Protein AF-A0A971B2Y2-F1 (afdb_monomer_lite)

pLDDT: mean 92.98, std 5.62, range [54.44, 97.31]

Sequence (152 aa):
MFIVAMRYSPFEALEIDNTQLARVFQEEASFRRLALTLAKPTMPVSGGLDFADKNPDHLRIEIGRLTENGLEQSWLTARTEDLQALSLWKRIANRLRKRTRSGVMAVNRETGVSVPMRSFRYSPGAKALEVDGVAMLPPQGANGPRLTLGDA

Radius of gyration: 16.88 Å; chains: 1; bounding box: 38×32×45 Å

Foldseek 3Di:
DWKWWFAVVVTDIDTDDPVCVCVCVPVVVRTFKIKDAPDDQDDDARDPVSSCVRGALIWMKGAWDQDPQFTEDIDIDTGHPDPVSVVVSVVVVVVVPVQWAFWKWFADPPPRDIDIPRVDIDGPVNLVCVVVVGWYAYPVGNNGTTMDPPPD

Structure (mmCIF, N/CA/C/O backbone):
data_AF-A0A971B2Y2-F1
#
_entry.id   AF-A0A971B2Y2-F1
#
loop_
_atom_site.group_PDB
_atom_site.id
_atom_site.type_symbol
_atom_site.label_atom_id
_atom_site.label_alt_id
_atom_site.label_comp_id
_atom_site.label_asym_id
_atom_site.label_entity_id
_atom_site.label_seq_id
_atom_site.pdbx_PDB_ins_code
_atom_site.Cartn_x
_atom_site.Cartn_y
_atom_site.Cartn_z
_atom_site.occupancy
_atom_site.B_iso_or_equiv
_atom_site.auth_seq_id
_atom_site.auth_comp_id
_atom_site.auth_asym_id
_atom_site.auth_atom_id
_atom_site.pdbx_PDB_model_num
ATOM 1 N N . MET A 1 1 ? 4.686 -3.811 -18.639 1.00 90.62 1 MET A N 1
ATOM 2 C CA . MET A 1 1 ? 4.761 -3.634 -17.175 1.00 90.62 1 MET A CA 1
ATOM 3 C C . MET A 1 1 ? 4.978 -5.002 -16.581 1.00 90.62 1 MET A C 1
ATOM 5 O O . MET A 1 1 ? 4.250 -5.915 -16.952 1.00 90.62 1 MET A O 1
ATOM 9 N N . PHE A 1 2 ? 5.976 -5.127 -15.722 1.00 96.56 2 PHE A N 1
ATOM 10 C CA . PHE A 1 2 ? 6.332 -6.366 -15.044 1.00 96.56 2 PHE A CA 1
ATOM 11 C C . PHE A 1 2 ? 5.945 -6.255 -13.574 1.00 96.56 2 PHE A C 1
ATOM 13 O O . PHE A 1 2 ? 5.817 -5.145 -13.046 1.00 96.56 2 PHE A O 1
ATOM 20 N N . ILE A 1 3 ? 5.711 -7.400 -12.942 1.00 96.88 3 ILE A N 1
ATOM 21 C CA . ILE A 1 3 ? 5.212 -7.487 -11.576 1.00 96.88 3 ILE A CA 1
ATOM 22 C C . ILE A 1 3 ? 6.209 -8.304 -10.766 1.00 96.88 3 ILE A C 1
ATOM 24 O O . ILE A 1 3 ? 6.586 -9.398 -11.171 1.00 96.88 3 ILE A O 1
ATOM 28 N N . VAL A 1 4 ? 6.626 -7.777 -9.618 1.00 97.31 4 VAL A N 1
ATOM 29 C CA . VAL A 1 4 ? 7.514 -8.475 -8.688 1.00 97.31 4 VAL A CA 1
ATOM 30 C C . VAL A 1 4 ? 6.858 -8.527 -7.316 1.00 97.31 4 VAL A C 1
ATOM 32 O O . VAL A 1 4 ? 6.542 -7.488 -6.736 1.00 97.31 4 VAL A O 1
ATOM 35 N N . ALA A 1 5 ? 6.651 -9.724 -6.783 1.00 96.75 5 ALA A N 1
ATOM 36 C CA . ALA A 1 5 ? 6.215 -9.925 -5.409 1.00 96.75 5 ALA A CA 1
ATOM 37 C C . ALA A 1 5 ? 7.425 -10.077 -4.484 1.00 96.75 5 ALA A C 1
ATOM 39 O O . ALA A 1 5 ? 8.406 -10.712 -4.862 1.00 96.75 5 ALA A O 1
ATOM 40 N N . MET A 1 6 ? 7.371 -9.506 -3.275 1.00 95.69 6 MET A N 1
ATOM 41 C CA . MET A 1 6 ? 8.451 -9.628 -2.288 1.00 95.69 6 MET A CA 1
ATOM 42 C C . MET A 1 6 ? 7.970 -9.941 -0.869 1.00 95.69 6 MET A C 1
ATOM 44 O O . MET A 1 6 ? 6.935 -9.435 -0.410 1.00 95.69 6 MET A O 1
ATOM 48 N N . ARG A 1 7 ? 8.796 -10.711 -0.157 1.00 93.25 7 ARG A N 1
ATOM 49 C CA . ARG A 1 7 ? 8.742 -10.961 1.292 1.00 93.25 7 ARG A CA 1
ATOM 50 C C . ARG A 1 7 ? 10.103 -10.669 1.932 1.00 93.25 7 ARG A C 1
ATOM 52 O O . ARG A 1 7 ? 11.101 -10.590 1.228 1.00 93.25 7 ARG A O 1
ATOM 59 N N . TYR A 1 8 ? 10.135 -10.454 3.250 1.00 87.75 8 TYR A N 1
ATOM 60 C CA . TYR A 1 8 ? 11.321 -9.943 3.969 1.00 87.75 8 TYR A CA 1
ATOM 61 C C . TYR A 1 8 ? 11.951 -10.926 4.964 1.00 87.75 8 TYR A C 1
ATOM 63 O O . TYR A 1 8 ? 13.019 -10.639 5.500 1.00 87.75 8 TYR A O 1
ATOM 71 N N . SER A 1 9 ? 11.328 -12.073 5.242 1.00 86.12 9 SER A N 1
ATOM 72 C CA . SER A 1 9 ? 11.856 -13.055 6.202 1.00 86.12 9 SER A CA 1
ATOM 73 C C . SER A 1 9 ? 11.414 -14.487 5.845 1.00 86.12 9 SER A C 1
ATOM 75 O O . SER A 1 9 ? 10.289 -14.855 6.182 1.00 86.12 9 SER A O 1
ATOM 77 N N . PRO A 1 10 ? 12.268 -15.286 5.165 1.00 90.19 10 PRO A N 1
ATOM 78 C CA . PRO A 1 10 ? 13.499 -14.851 4.489 1.00 90.19 10 PRO A CA 1
ATOM 79 C C . PRO A 1 10 ? 13.188 -13.852 3.365 1.00 90.19 10 PRO A C 1
ATOM 81 O O . PRO A 1 10 ? 12.050 -13.779 2.894 1.00 90.19 10 PRO A O 1
ATOM 84 N N . PHE A 1 11 ? 14.172 -13.045 2.959 1.00 94.31 11 PHE A N 1
ATOM 85 C CA . PHE A 1 11 ? 13.970 -12.166 1.811 1.00 94.31 11 PHE A CA 1
ATOM 86 C C . PHE A 1 11 ? 13.825 -12.995 0.536 1.00 94.31 11 PHE A C 1
ATOM 88 O O . PHE A 1 11 ? 14.642 -13.869 0.259 1.00 94.31 11 PHE A O 1
ATOM 95 N N . GLU A 1 12 ? 12.800 -12.688 -0.248 1.00 95.44 12 GLU A N 1
ATOM 96 C CA . GLU A 1 12 ? 12.594 -13.281 -1.561 1.00 95.44 12 GLU A CA 1
ATOM 97 C C . GLU A 1 12 ? 11.861 -12.289 -2.454 1.00 95.44 12 GLU A C 1
ATOM 99 O O . GLU A 1 12 ? 10.979 -11.558 -1.991 1.00 95.44 12 GLU A O 1
ATOM 104 N N . ALA A 1 13 ? 12.229 -12.281 -3.732 1.00 96.69 13 ALA A N 1
ATOM 105 C CA . ALA A 1 13 ? 11.611 -11.472 -4.764 1.00 96.69 13 ALA A CA 1
ATOM 106 C C . ALA A 1 13 ? 11.361 -12.339 -6.002 1.00 96.69 13 ALA A C 1
ATOM 108 O O . ALA A 1 13 ? 12.295 -12.919 -6.554 1.00 96.69 13 ALA A O 1
ATOM 109 N N . LEU A 1 14 ? 10.102 -12.414 -6.429 1.00 95.56 14 LEU A N 1
ATOM 110 C CA . LEU A 1 14 ? 9.650 -13.256 -7.532 1.00 95.56 14 LEU A CA 1
ATOM 111 C C . LEU A 1 14 ? 8.997 -12.397 -8.600 1.00 95.56 14 LEU A C 1
ATOM 113 O O . LEU A 1 14 ? 8.071 -11.643 -8.303 1.00 95.56 14 LEU A O 1
ATOM 117 N N . GLU A 1 15 ? 9.455 -12.527 -9.842 1.00 96.88 15 GLU A N 1
ATOM 118 C CA . GLU A 1 15 ? 8.682 -12.025 -10.971 1.00 96.88 15 GLU A CA 1
ATOM 1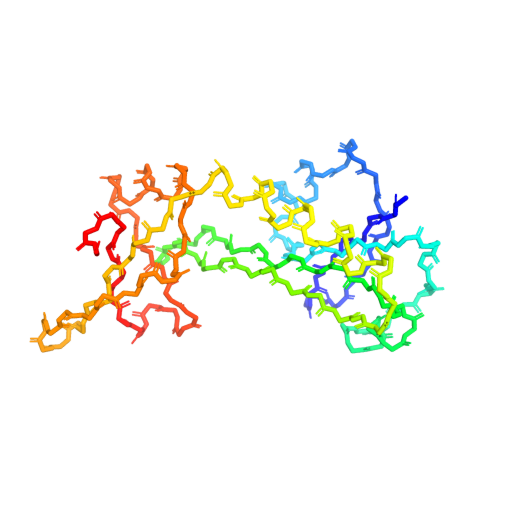19 C C . GLU A 1 15 ? 7.455 -12.915 -11.163 1.00 96.88 15 GLU A C 1
ATOM 121 O O . GLU A 1 15 ? 7.567 -14.139 -11.221 1.00 96.88 15 GLU A O 1
ATOM 126 N N . ILE A 1 16 ? 6.290 -12.283 -11.235 1.00 96.25 16 ILE A N 1
ATOM 127 C CA . ILE A 1 16 ? 5.001 -12.952 -11.372 1.00 96.25 16 ILE A CA 1
ATOM 128 C C . ILE A 1 16 ? 4.186 -12.297 -12.485 1.00 96.25 16 ILE A C 1
ATOM 130 O O . ILE A 1 16 ? 4.492 -11.192 -12.941 1.00 96.25 16 ILE A O 1
ATOM 134 N N . ASP A 1 17 ? 3.106 -12.948 -12.893 1.00 95.12 17 ASP A N 1
ATOM 135 C CA . ASP A 1 17 ? 2.097 -12.366 -13.772 1.00 95.12 17 ASP A CA 1
ATOM 136 C C . ASP A 1 17 ? 0.746 -12.150 -13.060 1.00 95.12 17 ASP A C 1
ATOM 138 O O . ASP A 1 17 ? 0.563 -12.442 -11.875 1.00 95.12 17 ASP A O 1
ATOM 142 N N . ASN A 1 18 ? -0.227 -11.594 -13.790 1.00 92.12 18 ASN A N 1
ATOM 143 C CA . ASN A 1 18 ? -1.549 -11.286 -13.238 1.00 92.12 18 ASN A CA 1
ATOM 144 C C . ASN A 1 18 ? -2.323 -12.526 -12.763 1.00 92.12 18 ASN A C 1
ATOM 146 O O . ASN A 1 18 ? -3.154 -12.402 -11.865 1.00 92.12 18 ASN A O 1
ATOM 150 N N . THR A 1 19 ? -2.077 -13.700 -13.350 1.00 94.62 19 THR A N 1
ATOM 151 C CA . THR A 1 19 ? -2.753 -14.953 -12.980 1.00 94.62 19 THR A CA 1
ATOM 152 C C . THR A 1 19 ? -2.275 -15.477 -11.627 1.00 94.62 19 THR A C 1
ATOM 154 O O . THR A 1 19 ? -3.018 -16.165 -10.933 1.00 94.62 19 THR A O 1
ATOM 157 N N . GLN A 1 20 ? -1.073 -15.081 -11.202 1.00 94.06 20 GLN A N 1
ATOM 158 C CA . GLN A 1 20 ? -0.456 -15.524 -9.953 1.00 94.06 20 GLN A CA 1
ATOM 159 C C . GLN A 1 20 ? -0.759 -14.605 -8.757 1.00 94.06 20 GLN A C 1
ATOM 161 O O . GLN A 1 20 ? -0.470 -14.972 -7.620 1.00 94.06 20 GLN A O 1
ATOM 166 N N . LEU A 1 21 ? -1.360 -13.427 -8.975 1.00 90.19 21 LEU A N 1
ATOM 167 C CA . LEU A 1 21 ? -1.607 -12.433 -7.919 1.00 90.19 21 LEU A CA 1
ATOM 168 C C . LEU A 1 21 ? -2.432 -12.982 -6.748 1.00 90.19 21 LEU A C 1
ATOM 170 O O . LEU A 1 21 ? -2.089 -12.728 -5.595 1.00 90.19 21 LEU A O 1
ATOM 174 N N . ALA A 1 22 ? -3.514 -13.713 -7.035 1.00 87.56 22 ALA A N 1
ATOM 175 C CA . ALA A 1 22 ? -4.386 -14.262 -5.997 1.00 87.56 22 ALA A CA 1
ATOM 176 C C . ALA A 1 22 ? -3.626 -15.273 -5.134 1.00 87.56 22 ALA A C 1
ATOM 178 O O . ALA A 1 22 ? -3.538 -15.094 -3.924 1.00 87.56 22 ALA A O 1
ATOM 179 N N . ARG A 1 23 ? -2.969 -16.248 -5.769 1.00 88.31 23 ARG A N 1
ATOM 180 C CA . ARG A 1 23 ? -2.130 -17.231 -5.082 1.00 88.31 23 ARG A CA 1
ATOM 181 C C . ARG A 1 23 ? -1.082 -16.561 -4.190 1.00 88.31 23 ARG A C 1
ATOM 183 O O . ARG A 1 23 ? -0.995 -16.852 -3.004 1.00 88.31 23 ARG A O 1
ATOM 190 N N . VAL A 1 24 ? -0.317 -15.614 -4.728 1.00 89.25 24 VAL A N 1
ATOM 191 C CA . VAL A 1 24 ? 0.809 -15.012 -3.999 1.00 89.25 24 VAL A CA 1
ATOM 192 C C . VAL A 1 24 ? 0.357 -14.159 -2.810 1.00 89.25 24 VAL A C 1
ATOM 194 O O . VAL A 1 24 ? 0.979 -14.213 -1.756 1.00 89.25 24 VAL A O 1
ATOM 197 N N . PHE A 1 25 ? -0.712 -13.370 -2.949 1.00 85.31 25 PHE A N 1
ATOM 198 C CA . PHE A 1 25 ? -1.113 -12.408 -1.910 1.00 85.31 25 PHE A CA 1
ATOM 199 C C . PHE A 1 25 ? -2.284 -12.859 -1.033 1.00 85.31 25 PHE A C 1
ATOM 201 O O . PHE A 1 25 ? -2.522 -12.236 0.001 1.00 85.31 25 PHE A O 1
ATOM 208 N N . GLN A 1 26 ? -3.017 -13.904 -1.419 1.00 80.75 26 GLN A N 1
ATOM 209 C CA . GLN A 1 26 ? -4.110 -14.466 -0.617 1.00 80.75 26 GLN A CA 1
ATOM 210 C C . GLN A 1 26 ? -3.712 -15.796 0.023 1.00 80.75 26 GLN A C 1
ATOM 212 O O . GLN A 1 26 ? -3.984 -15.993 1.203 1.00 80.75 26 GLN A O 1
ATOM 217 N N . GLU A 1 27 ? -3.048 -16.686 -0.719 1.00 79.44 27 GLU A N 1
ATOM 218 C CA . GLU A 1 27 ? -2.685 -18.023 -0.225 1.00 79.44 27 GLU A CA 1
ATOM 219 C C . GLU A 1 27 ? -1.296 -18.006 0.430 1.00 79.44 27 GLU A C 1
ATOM 221 O O . GLU A 1 27 ? -1.116 -18.463 1.556 1.00 79.44 27 GLU A O 1
ATOM 226 N N . GLU A 1 28 ? -0.311 -17.393 -0.230 1.00 77.56 28 GLU A N 1
ATOM 227 C CA . GLU A 1 28 ? 1.073 -17.304 0.241 1.00 77.56 28 GLU A CA 1
ATOM 228 C C . GLU A 1 28 ? 1.339 -15.985 0.992 1.00 77.56 28 GLU A C 1
ATOM 230 O O . GLU A 1 28 ? 2.318 -15.285 0.719 1.00 77.56 28 GLU A O 1
ATOM 235 N N . ALA A 1 29 ? 0.494 -15.667 1.988 1.00 71.06 29 ALA A N 1
ATOM 236 C CA . ALA A 1 29 ? 0.425 -14.410 2.769 1.00 71.06 29 ALA A CA 1
ATOM 237 C C . ALA A 1 29 ? 1.740 -13.914 3.439 1.00 71.06 29 ALA A C 1
ATOM 239 O O . ALA A 1 29 ? 1.769 -12.913 4.163 1.00 71.06 29 ALA A O 1
ATOM 240 N N . SER A 1 30 ? 2.852 -14.610 3.207 1.00 84.62 30 SER A N 1
ATOM 241 C CA . SER A 1 30 ? 4.214 -14.147 3.459 1.00 84.62 30 SER A CA 1
ATOM 242 C C . SER A 1 30 ? 4.658 -13.019 2.513 1.00 84.62 30 SER A C 1
ATOM 244 O O . SER A 1 30 ? 5.436 -12.160 2.937 1.00 84.62 30 SER A O 1
ATOM 246 N N . PHE A 1 31 ? 4.143 -12.966 1.277 1.00 90.88 31 PHE A N 1
ATOM 247 C CA . PHE A 1 31 ? 4.397 -11.868 0.342 1.00 90.88 31 PHE A CA 1
ATOM 248 C C . PHE A 1 31 ? 3.544 -10.652 0.691 1.00 90.88 31 PHE A C 1
ATOM 250 O O . PHE A 1 31 ? 2.323 -10.725 0.787 1.00 90.88 31 PHE A O 1
ATOM 257 N N . ARG A 1 32 ? 4.199 -9.505 0.887 1.00 89.94 32 ARG A N 1
ATOM 258 C CA . ARG A 1 32 ? 3.527 -8.271 1.339 1.00 89.94 32 ARG A CA 1
ATOM 259 C C . ARG A 1 32 ? 3.776 -7.079 0.450 1.00 89.94 32 ARG A C 1
ATOM 261 O O . ARG A 1 32 ? 3.123 -6.053 0.608 1.00 89.94 32 ARG A O 1
ATOM 268 N N . ARG A 1 33 ? 4.737 -7.178 -0.461 1.00 94.31 33 ARG A N 1
ATOM 269 C CA . ARG A 1 33 ? 5.086 -6.079 -1.346 1.00 94.31 33 ARG A CA 1
ATOM 270 C C . ARG A 1 33 ? 4.886 -6.494 -2.791 1.00 94.31 33 ARG A C 1
ATOM 272 O O . ARG A 1 33 ? 5.422 -7.505 -3.221 1.00 94.31 33 ARG A O 1
ATOM 279 N N . LEU A 1 34 ? 4.152 -5.670 -3.521 1.00 95.38 34 LEU A N 1
ATOM 280 C CA . LEU A 1 34 ? 4.002 -5.735 -4.965 1.00 95.38 34 LEU A CA 1
ATOM 281 C C . LEU A 1 34 ? 4.781 -4.568 -5.569 1.00 95.38 34 LEU A C 1
ATOM 283 O O . LEU A 1 34 ? 4.475 -3.414 -5.273 1.00 95.38 34 LEU A O 1
ATOM 287 N N . ALA A 1 35 ? 5.776 -4.843 -6.399 1.00 96.50 35 ALA A N 1
ATOM 288 C CA . ALA A 1 35 ? 6.471 -3.840 -7.190 1.00 96.50 35 ALA A CA 1
ATOM 289 C C . ALA A 1 35 ? 6.057 -3.958 -8.662 1.00 96.50 35 ALA A C 1
ATOM 291 O O . ALA A 1 35 ? 5.927 -5.055 -9.198 1.00 96.50 35 ALA A O 1
ATOM 292 N N . LEU A 1 36 ? 5.847 -2.816 -9.306 1.00 96.44 36 LEU A N 1
ATOM 293 C CA . LEU A 1 36 ? 5.546 -2.691 -10.723 1.00 96.44 36 LEU A CA 1
ATOM 294 C C . LEU A 1 36 ? 6.683 -1.928 -11.393 1.00 96.44 36 LEU A C 1
ATOM 296 O O . LEU A 1 36 ? 7.009 -0.815 -10.974 1.00 96.44 36 LEU A O 1
ATOM 300 N N . THR A 1 37 ? 7.253 -2.507 -12.445 1.00 95.75 37 THR A N 1
ATOM 301 C CA . THR A 1 37 ? 8.306 -1.885 -13.258 1.00 95.75 37 THR A CA 1
ATOM 302 C C . THR A 1 37 ? 7.844 -1.744 -14.707 1.00 95.75 37 THR A C 1
ATOM 304 O O . THR A 1 37 ? 7.004 -2.508 -15.200 1.00 95.75 37 THR A O 1
ATOM 307 N N . LEU A 1 38 ? 8.364 -0.742 -15.416 1.00 93.44 38 LEU A N 1
ATOM 308 C CA . LEU A 1 38 ? 8.058 -0.556 -16.839 1.00 93.44 38 LEU A CA 1
ATOM 309 C C . LEU A 1 38 ? 8.912 -1.467 -17.722 1.00 93.44 38 LEU A C 1
ATOM 311 O O . LEU A 1 38 ? 8.371 -2.110 -18.623 1.00 93.44 38 LEU A O 1
ATOM 315 N N . ALA A 1 39 ? 10.205 -1.561 -17.408 1.00 93.44 39 ALA A N 1
ATOM 316 C CA . ALA A 1 39 ? 11.163 -2.469 -18.025 1.00 93.44 39 ALA A CA 1
ATOM 317 C C . ALA A 1 39 ? 11.274 -3.793 -17.253 1.00 93.44 39 ALA A C 1
ATOM 319 O O . ALA A 1 39 ? 10.841 -3.892 -16.098 1.00 93.44 39 ALA A O 1
ATOM 320 N N . LYS A 1 40 ? 11.849 -4.808 -17.909 1.00 96.44 40 LYS A N 1
ATOM 321 C CA . LYS A 1 40 ? 12.122 -6.116 -17.304 1.00 96.44 40 LYS A CA 1
ATOM 322 C C . LYS A 1 40 ? 12.987 -5.902 -16.050 1.00 96.44 40 LYS A C 1
ATOM 324 O O . LYS A 1 40 ? 14.006 -5.222 -16.168 1.00 96.44 40 LYS A O 1
ATOM 329 N N . PRO A 1 41 ? 12.594 -6.424 -14.875 1.00 96.44 41 PRO A N 1
ATOM 330 C CA . PRO A 1 41 ? 13.347 -6.186 -13.657 1.00 96.44 41 PRO A CA 1
ATOM 331 C C . PRO A 1 41 ? 14.693 -6.918 -13.693 1.00 96.44 41 PRO A C 1
ATOM 333 O O . PRO A 1 41 ? 14.781 -8.077 -14.099 1.00 96.44 41 PRO A O 1
ATOM 336 N N . THR A 1 42 ? 15.737 -6.245 -13.226 1.00 97.31 42 THR A N 1
ATOM 337 C CA . THR A 1 42 ? 17.060 -6.818 -12.988 1.00 97.31 42 THR A CA 1
ATOM 338 C C . THR A 1 42 ? 17.019 -7.659 -11.716 1.00 97.31 42 THR A C 1
ATOM 340 O O . THR A 1 42 ? 16.771 -7.140 -10.624 1.00 97.31 42 THR A O 1
ATOM 343 N N . MET A 1 43 ? 17.279 -8.958 -11.873 1.00 96.00 43 MET A N 1
ATOM 344 C CA . MET A 1 43 ? 17.227 -10.000 -10.843 1.00 96.00 43 MET A CA 1
ATOM 345 C C . MET A 1 43 ? 18.487 -10.893 -10.949 1.00 96.00 43 MET A C 1
ATOM 347 O O . MET A 1 43 ? 19.058 -10.975 -12.037 1.00 96.00 43 MET A O 1
ATOM 351 N N . PRO A 1 44 ? 18.930 -11.589 -9.881 1.00 95.81 44 PRO A N 1
ATOM 352 C CA . PRO A 1 44 ? 18.360 -11.609 -8.537 1.00 95.81 44 PRO A CA 1
ATOM 353 C C . PRO A 1 44 ? 18.696 -10.348 -7.729 1.00 95.81 44 PRO A C 1
ATOM 355 O O . PRO A 1 44 ? 19.628 -9.593 -8.031 1.00 95.81 44 PRO A O 1
ATOM 358 N N . VAL A 1 45 ? 17.922 -10.147 -6.664 1.00 96.31 45 VAL A N 1
ATOM 359 C CA . VAL A 1 45 ? 18.121 -9.077 -5.683 1.00 96.31 45 VAL A CA 1
ATOM 360 C C . VAL A 1 45 ? 18.228 -9.669 -4.283 1.00 96.31 45 VAL A C 1
ATOM 362 O O . VAL A 1 45 ? 17.603 -10.689 -3.997 1.00 96.31 45 VAL A O 1
ATOM 365 N N . SER A 1 46 ? 19.029 -9.054 -3.417 1.00 95.00 46 SER A N 1
ATOM 366 C CA . SER A 1 46 ? 19.287 -9.549 -2.053 1.00 95.00 46 SER A CA 1
ATOM 367 C C . SER A 1 46 ? 18.413 -8.891 -0.982 1.00 95.00 46 SER A C 1
ATOM 369 O O . SER A 1 46 ? 18.371 -9.348 0.159 1.00 95.00 46 SER A O 1
ATOM 371 N N . GLY A 1 47 ? 17.709 -7.815 -1.335 1.00 95.12 47 GLY A N 1
ATOM 372 C CA . GLY A 1 47 ? 16.877 -7.057 -0.413 1.00 95.12 47 GLY A CA 1
ATOM 373 C C . GLY A 1 47 ? 16.049 -5.985 -1.112 1.00 95.12 47 GLY A C 1
ATOM 374 O O . GLY A 1 47 ? 16.212 -5.708 -2.300 1.00 95.12 47 GLY A O 1
ATOM 375 N N . GLY A 1 48 ? 15.167 -5.334 -0.353 1.00 92.69 48 GLY A N 1
ATOM 376 C CA . GLY A 1 48 ? 14.308 -4.269 -0.879 1.00 92.69 48 GLY A CA 1
ATOM 377 C C . GLY A 1 48 ? 15.062 -3.015 -1.333 1.00 92.69 48 GLY A C 1
ATOM 378 O O . GLY A 1 48 ? 14.592 -2.338 -2.243 1.00 92.69 48 GLY A O 1
ATOM 379 N N . LEU A 1 49 ? 16.204 -2.706 -0.707 1.00 93.25 49 LEU A N 1
ATOM 380 C CA . LEU A 1 49 ? 17.073 -1.598 -1.123 1.00 93.25 49 LEU A CA 1
ATOM 381 C C . LEU A 1 49 ? 17.840 -1.951 -2.401 1.00 93.25 49 LEU A C 1
ATOM 383 O O . LEU A 1 49 ? 17.746 -1.208 -3.368 1.00 93.25 49 LEU A O 1
ATOM 387 N N . ASP A 1 50 ? 18.467 -3.133 -2.452 1.00 96.44 50 ASP A N 1
ATOM 388 C CA . ASP A 1 50 ? 19.135 -3.641 -3.662 1.00 96.44 50 ASP A CA 1
ATOM 389 C C . ASP A 1 50 ? 18.171 -3.695 -4.860 1.00 96.44 50 ASP A C 1
ATOM 391 O O . ASP A 1 50 ? 18.512 -3.282 -5.967 1.00 96.44 50 ASP A O 1
ATOM 395 N N . PHE A 1 51 ? 16.916 -4.105 -4.633 1.00 95.75 51 PHE A N 1
ATOM 396 C CA . PHE A 1 51 ? 15.885 -4.018 -5.665 1.00 95.75 51 PHE A CA 1
ATOM 397 C C . PHE A 1 51 ? 15.642 -2.583 -6.130 1.00 95.75 51 PHE A C 1
ATOM 399 O O . PHE A 1 51 ? 15.554 -2.354 -7.334 1.00 95.75 51 PHE A O 1
ATOM 406 N N . ALA A 1 52 ? 15.512 -1.632 -5.203 1.00 93.88 52 ALA A N 1
ATOM 407 C CA . ALA A 1 52 ? 15.235 -0.240 -5.537 1.00 93.88 52 ALA A CA 1
ATOM 408 C C . ALA A 1 52 ? 16.382 0.428 -6.305 1.00 93.88 52 ALA A C 1
ATOM 410 O O . ALA A 1 52 ? 16.109 1.290 -7.138 1.00 93.88 52 ALA A O 1
ATOM 411 N N . ASP A 1 53 ? 17.625 0.029 -6.039 1.00 94.94 53 ASP A N 1
ATOM 412 C CA . ASP A 1 53 ? 18.809 0.568 -6.709 1.00 94.94 53 ASP A CA 1
ATOM 413 C C . ASP A 1 53 ? 18.991 -0.036 -8.111 1.00 94.94 53 ASP A C 1
ATOM 415 O O . ASP A 1 53 ? 19.278 0.686 -9.063 1.00 94.94 53 ASP A O 1
ATOM 419 N N . LYS A 1 54 ? 18.746 -1.344 -8.277 1.00 95.94 54 LYS A N 1
ATOM 420 C CA . LYS A 1 54 ? 18.812 -2.027 -9.585 1.00 95.94 54 LYS A CA 1
ATOM 421 C C . LYS A 1 54 ? 17.615 -1.756 -10.496 1.00 95.94 54 LYS A C 1
ATOM 423 O O . LYS A 1 54 ? 17.716 -1.937 -11.708 1.00 95.94 54 LYS A O 1
ATOM 428 N N . ASN A 1 55 ? 16.473 -1.390 -9.918 1.00 95.06 55 ASN A N 1
ATOM 429 C CA . ASN A 1 55 ? 15.208 -1.197 -10.621 1.00 95.06 55 ASN A CA 1
ATOM 430 C C . ASN A 1 55 ? 14.617 0.177 -10.270 1.00 95.06 55 ASN A C 1
ATOM 432 O O . ASN A 1 55 ? 13.639 0.253 -9.511 1.00 95.06 55 ASN A O 1
ATOM 436 N N . PRO A 1 56 ? 15.202 1.273 -10.791 1.00 92.44 56 PRO A N 1
ATOM 437 C CA . PRO A 1 56 ? 14.624 2.598 -10.628 1.00 92.44 56 PRO A CA 1
ATOM 438 C C . PRO A 1 56 ? 13.242 2.684 -11.295 1.00 92.44 56 PRO A C 1
ATOM 440 O O . PRO A 1 56 ? 12.803 1.792 -12.021 1.00 92.44 56 PRO A O 1
ATOM 443 N N . ASP A 1 57 ? 12.525 3.765 -11.000 1.00 94.94 57 ASP A N 1
ATOM 444 C CA . ASP A 1 57 ? 11.228 4.091 -11.599 1.00 94.94 57 ASP A CA 1
ATOM 445 C C . ASP A 1 57 ? 10.083 3.119 -11.288 1.00 94.94 57 ASP A C 1
ATOM 447 O O . ASP A 1 57 ? 9.062 3.108 -11.979 1.00 94.94 57 ASP A O 1
ATOM 451 N N . HIS A 1 58 ? 10.197 2.329 -10.220 1.00 95.69 58 HIS A N 1
ATOM 452 C CA . HIS A 1 58 ? 9.157 1.385 -9.823 1.00 95.69 58 HIS A CA 1
ATOM 453 C C . HIS A 1 58 ? 8.067 2.023 -8.947 1.00 95.69 58 HIS A C 1
ATOM 455 O O . HIS A 1 58 ? 8.296 2.939 -8.148 1.00 95.69 58 HIS A O 1
ATOM 461 N N . LEU A 1 59 ? 6.861 1.466 -9.055 1.00 97.31 59 LEU A N 1
ATOM 462 C CA . LEU A 1 59 ? 5.770 1.674 -8.108 1.00 97.31 59 LEU A CA 1
ATOM 463 C C . LEU A 1 59 ? 5.707 0.485 -7.159 1.00 97.31 59 LEU A C 1
ATOM 465 O O . LEU A 1 59 ? 5.688 -0.658 -7.595 1.00 97.31 59 LEU A O 1
ATOM 469 N N . ARG A 1 60 ? 5.630 0.746 -5.863 1.00 95.62 60 ARG A N 1
ATOM 470 C CA . ARG A 1 60 ? 5.523 -0.259 -4.810 1.00 95.62 60 ARG A CA 1
ATOM 471 C C . ARG A 1 60 ? 4.201 -0.100 -4.076 1.00 95.62 60 ARG A C 1
ATOM 473 O O . ARG A 1 60 ? 3.827 1.002 -3.678 1.00 95.62 60 ARG A O 1
ATOM 480 N N . ILE A 1 61 ? 3.546 -1.227 -3.841 1.00 94.81 61 ILE A N 1
ATOM 481 C CA . ILE A 1 61 ? 2.430 -1.368 -2.917 1.00 94.81 61 ILE A CA 1
ATOM 482 C C . ILE A 1 61 ? 2.889 -2.275 -1.785 1.00 94.81 61 ILE A C 1
ATOM 484 O O . ILE A 1 61 ? 3.342 -3.387 -2.038 1.00 94.81 61 ILE A O 1
ATOM 488 N N . GLU A 1 62 ? 2.768 -1.812 -0.549 1.00 93.25 62 GLU A N 1
ATOM 489 C CA . GLU A 1 62 ? 2.818 -2.680 0.625 1.00 93.25 62 GLU A CA 1
ATOM 490 C C . GLU A 1 62 ? 1.395 -2.961 1.066 1.00 93.25 62 GLU A C 1
ATOM 492 O O . GLU A 1 62 ? 0.626 -2.031 1.304 1.00 93.25 62 GLU A O 1
ATOM 497 N N . ILE A 1 63 ? 1.042 -4.238 1.119 1.00 91.44 63 ILE A N 1
ATOM 498 C CA . ILE A 1 63 ? -0.292 -4.714 1.448 1.00 91.44 63 ILE A CA 1
ATOM 499 C C . ILE A 1 63 ? -0.308 -5.046 2.936 1.00 91.44 63 ILE A C 1
ATOM 501 O O . ILE A 1 63 ? 0.439 -5.909 3.402 1.00 91.44 63 ILE A O 1
ATOM 505 N N . GLY A 1 64 ? -1.150 -4.329 3.675 1.00 91.56 64 GLY A N 1
ATOM 506 C CA . GLY A 1 64 ? -1.406 -4.608 5.082 1.00 91.56 64 GLY A CA 1
ATOM 507 C C . GLY A 1 64 ? -2.184 -5.911 5.248 1.00 91.56 64 GLY A C 1
ATOM 508 O O . GLY A 1 64 ? -3.053 -6.232 4.435 1.00 91.56 64 GLY A O 1
ATOM 509 N N . ARG A 1 65 ? -1.858 -6.681 6.288 1.00 90.38 65 ARG A N 1
ATOM 510 C CA . ARG A 1 65 ? -2.501 -7.966 6.568 1.00 90.38 65 ARG A CA 1
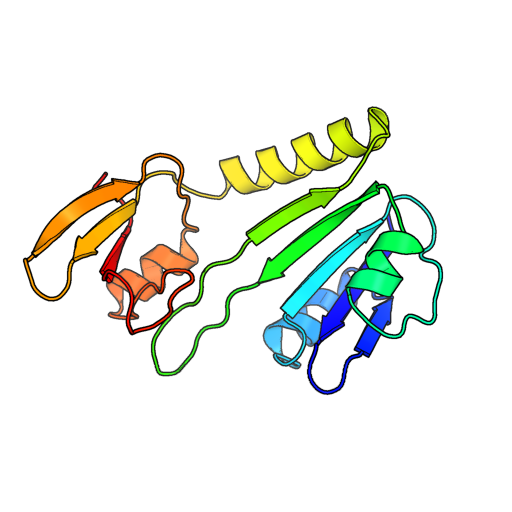ATOM 511 C C . ARG A 1 65 ? -3.666 -7.817 7.526 1.00 90.38 65 ARG A C 1
ATOM 513 O O . ARG A 1 65 ? -3.649 -6.972 8.418 1.00 90.38 65 ARG A O 1
ATOM 520 N N . LEU A 1 66 ? -4.617 -8.732 7.401 1.00 92.06 66 LEU A N 1
ATOM 521 C CA . LEU A 1 66 ? -5.507 -9.060 8.500 1.00 92.06 66 LEU A CA 1
ATOM 522 C C . LEU A 1 66 ? -4.745 -9.960 9.482 1.00 92.06 66 LEU A C 1
ATOM 524 O O . LEU A 1 66 ? -4.254 -11.022 9.106 1.00 92.06 66 LEU A O 1
ATOM 528 N N . THR A 1 67 ? -4.609 -9.506 10.721 1.00 91.25 67 THR A N 1
ATOM 529 C CA . THR A 1 67 ? -3.948 -10.225 11.818 1.00 91.25 67 THR A CA 1
ATOM 530 C C . THR A 1 67 ? -4.922 -10.410 12.977 1.00 91.25 67 THR A C 1
ATOM 532 O O . THR A 1 67 ? -5.988 -9.798 12.989 1.00 91.25 67 THR A O 1
ATOM 535 N N . GLU A 1 68 ? -4.536 -11.188 13.988 1.00 93.56 68 GLU A N 1
ATOM 536 C CA . GLU A 1 68 ? -5.300 -11.321 15.241 1.00 93.56 68 GLU A CA 1
ATOM 537 C C . GLU A 1 68 ? -5.563 -9.974 15.939 1.00 93.56 68 GLU A C 1
ATOM 539 O O . GLU A 1 68 ? -6.580 -9.802 16.600 1.00 93.56 68 GLU A O 1
ATOM 544 N N . ASN A 1 69 ? -4.673 -8.995 15.746 1.00 94.12 69 ASN A N 1
ATOM 545 C CA . ASN A 1 69 ? -4.785 -7.668 16.346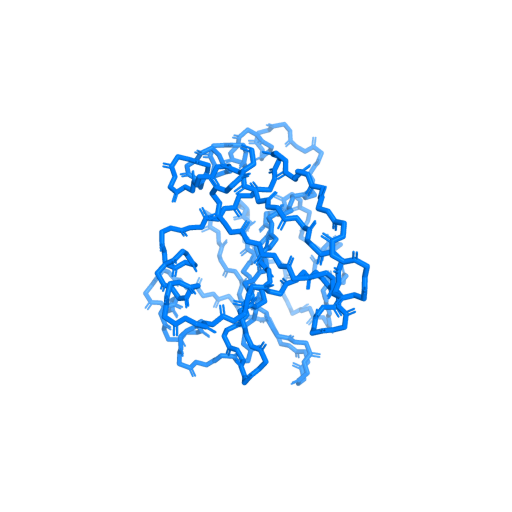 1.00 94.12 69 ASN A CA 1
ATOM 546 C C . ASN A 1 69 ? -5.618 -6.694 15.504 1.00 94.12 69 ASN A C 1
ATOM 548 O O . ASN A 1 69 ? -5.914 -5.596 15.972 1.00 94.12 69 ASN A O 1
ATOM 552 N N . GLY A 1 70 ? -5.950 -7.052 14.260 1.00 95.81 70 GLY A N 1
ATOM 553 C CA . GLY A 1 70 ? -6.659 -6.184 13.327 1.00 95.81 70 GLY A CA 1
ATOM 554 C C . GLY A 1 70 ? -6.028 -6.097 11.939 1.00 95.81 70 GLY A C 1
ATOM 555 O O . GLY A 1 70 ? -5.106 -6.843 11.595 1.00 95.81 70 GLY A O 1
ATOM 556 N N . LEU A 1 71 ? -6.550 -5.171 11.135 1.00 96.19 71 LEU A N 1
ATOM 557 C CA . LEU A 1 71 ? -6.117 -4.912 9.766 1.00 96.19 71 LEU A CA 1
ATOM 558 C C . LEU A 1 71 ? -5.007 -3.857 9.736 1.00 96.19 71 LEU A C 1
ATOM 560 O O . LEU A 1 71 ? -5.225 -2.704 10.106 1.00 96.19 71 LEU A O 1
ATOM 564 N N . GLU A 1 72 ? -3.829 -4.245 9.257 1.00 94.56 72 GLU A N 1
ATOM 565 C CA . GLU A 1 72 ? -2.695 -3.347 9.036 1.00 94.56 72 GLU A CA 1
ATOM 566 C C . GLU A 1 72 ? -2.952 -2.386 7.856 1.00 94.56 72 GLU A C 1
ATOM 568 O O . GLU A 1 72 ? -3.646 -2.699 6.884 1.00 94.56 72 GLU A O 1
ATOM 573 N N . GLN A 1 73 ? -2.329 -1.209 7.904 1.00 93.19 73 GLN A N 1
ATOM 574 C CA . GLN A 1 73 ? -2.376 -0.235 6.817 1.00 93.19 73 GLN A CA 1
ATOM 575 C C . GLN A 1 73 ? -1.590 -0.699 5.575 1.00 93.19 73 GLN A C 1
ATOM 577 O O . GLN A 1 73 ? -0.511 -1.280 5.674 1.00 93.19 73 GLN A O 1
ATOM 582 N N . SER A 1 74 ? -2.102 -0.350 4.388 1.00 94.12 74 SER A N 1
ATOM 583 C CA . SER A 1 74 ? -1.382 -0.482 3.114 1.00 94.12 74 SER A CA 1
ATOM 584 C C . SER A 1 74 ? -0.744 0.839 2.666 1.00 94.12 74 SER A C 1
ATOM 586 O O . SER A 1 74 ? -1.281 1.919 2.928 1.00 94.12 74 SER A O 1
ATOM 588 N N . TRP A 1 75 ? 0.357 0.754 1.919 1.00 93.44 75 TRP A N 1
ATOM 589 C CA . TRP A 1 75 ? 1.104 1.908 1.411 1.00 93.44 75 TRP A CA 1
ATOM 590 C C . TRP A 1 75 ? 1.302 1.829 -0.095 1.00 93.44 75 TRP A C 1
ATOM 592 O O . TRP A 1 75 ? 1.564 0.759 -0.632 1.00 93.44 75 TRP A O 1
ATOM 602 N N . LEU A 1 76 ? 1.220 2.974 -0.769 1.00 95.38 76 LEU A N 1
ATOM 603 C CA . LEU A 1 76 ? 1.542 3.119 -2.185 1.00 95.38 76 LEU A CA 1
ATOM 604 C C . LEU A 1 76 ? 2.651 4.159 -2.329 1.00 95.38 76 LEU A C 1
ATOM 606 O O . LEU A 1 76 ? 2.433 5.330 -2.019 1.00 95.38 76 LEU A O 1
ATOM 610 N N . THR A 1 77 ? 3.801 3.744 -2.846 1.00 94.81 77 THR A N 1
ATOM 611 C CA . THR A 1 77 ? 4.992 4.592 -2.966 1.00 94.81 77 THR A CA 1
ATOM 612 C C . THR A 1 77 ? 5.609 4.417 -4.343 1.00 94.81 77 THR A C 1
ATOM 614 O O . THR A 1 77 ? 5.731 3.297 -4.822 1.00 94.81 77 THR A O 1
ATOM 617 N N . ALA A 1 78 ? 6.033 5.506 -4.974 1.00 94.88 78 ALA A N 1
ATOM 618 C CA . ALA A 1 78 ? 6.833 5.464 -6.194 1.00 94.88 78 ALA A CA 1
ATOM 619 C C . ALA A 1 78 ? 8.168 6.166 -5.947 1.00 94.88 78 ALA A C 1
ATOM 621 O O . ALA A 1 78 ? 8.199 7.186 -5.256 1.00 94.88 78 ALA A O 1
ATOM 622 N N . ARG A 1 79 ? 9.247 5.646 -6.536 1.00 87.19 79 ARG A N 1
ATOM 623 C CA . ARG A 1 79 ? 10.549 6.321 -6.614 1.00 87.19 79 ARG A CA 1
ATOM 624 C C . ARG A 1 79 ? 10.920 6.400 -8.086 1.00 87.19 79 ARG A C 1
ATOM 626 O O . ARG A 1 79 ? 11.173 5.368 -8.693 1.00 87.19 79 ARG A O 1
ATOM 633 N N . THR A 1 80 ? 10.875 7.596 -8.659 1.00 92.56 80 THR A N 1
ATOM 634 C CA . THR A 1 80 ? 11.111 7.796 -10.090 1.00 92.56 80 THR A CA 1
ATOM 635 C C . THR A 1 80 ? 11.572 9.217 -10.373 1.00 92.56 80 THR A C 1
ATOM 637 O O . THR A 1 80 ? 11.054 10.158 -9.766 1.00 92.56 80 THR A O 1
ATOM 640 N N . GLU A 1 81 ? 12.528 9.355 -11.286 1.00 92.62 81 GLU A N 1
ATOM 641 C CA . GLU A 1 81 ? 12.910 10.641 -11.889 1.00 92.62 81 GLU A CA 1
ATOM 642 C C . GLU A 1 81 ? 12.357 10.764 -13.320 1.00 92.62 81 GLU A C 1
ATOM 644 O O . GLU A 1 81 ? 12.254 11.865 -13.862 1.00 92.62 81 GLU A O 1
ATOM 649 N N . ASP A 1 82 ? 11.907 9.650 -13.907 1.00 95.31 82 ASP A N 1
ATOM 650 C CA . ASP A 1 82 ? 11.236 9.618 -15.200 1.00 95.31 82 ASP A CA 1
ATOM 651 C C . ASP A 1 82 ? 9.790 10.152 -15.110 1.00 95.31 82 ASP A C 1
ATOM 653 O O . ASP A 1 82 ? 8.884 9.578 -14.490 1.00 95.31 82 ASP A O 1
ATOM 657 N N . LEU A 1 83 ? 9.539 11.263 -15.807 1.00 94.69 83 LEU A N 1
ATOM 658 C CA . LEU A 1 83 ? 8.222 11.894 -15.902 1.00 94.69 83 LEU A CA 1
ATOM 659 C C . LEU A 1 83 ? 7.158 10.990 -16.547 1.00 94.69 83 LEU A C 1
ATOM 661 O O . LEU A 1 83 ? 5.973 11.093 -16.201 1.00 94.69 83 LEU A O 1
ATOM 665 N N . GLN A 1 84 ? 7.545 10.103 -17.467 1.00 93.38 84 GLN A N 1
ATOM 666 C CA . GLN A 1 84 ? 6.632 9.150 -18.096 1.00 93.38 84 GLN A CA 1
ATOM 667 C C . GLN A 1 84 ? 6.177 8.099 -17.084 1.00 93.38 84 GLN A C 1
ATOM 669 O O . GLN A 1 84 ? 4.969 7.874 -16.929 1.00 93.38 84 GLN A O 1
ATOM 674 N N . ALA A 1 85 ? 7.118 7.523 -16.334 1.00 95.38 85 ALA A N 1
ATOM 675 C CA . ALA A 1 85 ? 6.814 6.589 -15.259 1.00 95.38 85 ALA A CA 1
ATOM 676 C C . ALA A 1 85 ? 5.943 7.242 -14.181 1.00 95.38 85 ALA A C 1
ATOM 678 O O . ALA A 1 85 ? 4.883 6.712 -13.833 1.00 95.38 85 ALA A O 1
ATOM 679 N N . LEU A 1 86 ? 6.287 8.459 -13.747 1.00 96.62 86 LEU A N 1
ATOM 680 C CA . LEU A 1 86 ? 5.483 9.223 -12.795 1.00 96.62 86 LEU A CA 1
ATOM 681 C C . LEU A 1 86 ? 4.037 9.434 -13.275 1.00 96.62 86 LEU A C 1
ATOM 683 O O . LEU A 1 86 ? 3.096 9.323 -12.483 1.00 96.62 86 LEU A O 1
ATOM 687 N N . SER A 1 87 ? 3.832 9.727 -14.562 1.00 96.44 87 SER A N 1
ATOM 688 C CA . SER A 1 87 ? 2.495 9.881 -15.150 1.00 96.44 87 SER A CA 1
ATOM 689 C C . SER A 1 87 ? 1.682 8.585 -15.062 1.00 96.44 87 SER A C 1
ATOM 691 O O . SER A 1 87 ? 0.512 8.603 -14.660 1.00 96.44 87 SER A O 1
ATOM 693 N N . LEU A 1 88 ? 2.302 7.439 -15.355 1.00 96.31 88 LEU A N 1
ATOM 694 C CA . LEU A 1 88 ? 1.667 6.123 -15.235 1.00 96.31 88 LEU A CA 1
ATOM 695 C C . LEU A 1 88 ? 1.333 5.779 -13.776 1.00 96.31 88 LEU A C 1
ATOM 697 O O . LEU A 1 88 ? 0.205 5.369 -13.478 1.00 96.31 88 LEU A O 1
ATOM 701 N N . TRP A 1 89 ? 2.252 6.034 -12.848 1.00 97.19 89 TRP A N 1
ATOM 702 C CA . TRP A 1 89 ? 2.044 5.825 -11.413 1.00 97.19 89 TRP A CA 1
ATOM 703 C C . TRP A 1 89 ? 0.930 6.702 -10.851 1.00 97.19 89 TRP A C 1
ATOM 705 O O . TRP A 1 89 ? 0.065 6.209 -10.122 1.00 97.19 89 TRP A O 1
ATOM 715 N N . LYS A 1 90 ? 0.841 7.965 -11.281 1.00 97.19 90 LYS A N 1
ATOM 716 C CA . LYS A 1 90 ? -0.290 8.847 -10.955 1.00 97.19 90 LYS A CA 1
ATOM 717 C C . LYS A 1 90 ? -1.620 8.289 -11.465 1.00 97.19 90 LYS A C 1
ATOM 719 O O . LYS A 1 90 ? -2.619 8.365 -10.747 1.00 97.19 90 LYS A O 1
ATOM 724 N N . ARG A 1 91 ? -1.665 7.694 -12.664 1.00 97.06 91 ARG A N 1
ATOM 725 C CA . ARG A 1 91 ? -2.888 7.051 -13.187 1.00 97.06 91 ARG A CA 1
ATOM 726 C C . ARG A 1 91 ? -3.318 5.868 -12.319 1.00 97.06 91 ARG A C 1
ATOM 728 O O . ARG A 1 91 ? -4.506 5.761 -12.010 1.00 97.06 91 ARG A O 1
ATOM 735 N N . ILE A 1 92 ? -2.384 5.018 -11.888 1.00 96.25 92 ILE A N 1
ATOM 736 C CA . ILE A 1 92 ? -2.677 3.894 -10.981 1.00 96.25 92 ILE A CA 1
ATOM 737 C C . ILE A 1 92 ? -3.153 4.405 -9.615 1.00 96.25 92 ILE A C 1
ATOM 739 O O . ILE A 1 92 ? -4.218 3.996 -9.150 1.00 96.25 92 ILE A O 1
ATOM 743 N N . ALA A 1 93 ? -2.450 5.374 -9.023 1.00 96.69 93 ALA A N 1
ATOM 744 C CA . ALA A 1 93 ? -2.858 6.003 -7.769 1.00 96.69 93 ALA A CA 1
ATOM 745 C C . ALA A 1 93 ? -4.269 6.610 -7.863 1.00 96.69 93 ALA A C 1
ATOM 747 O O . ALA A 1 93 ? -5.089 6.434 -6.964 1.00 96.69 93 ALA A O 1
ATOM 748 N N . ASN A 1 94 ? -4.604 7.265 -8.977 1.00 96.94 94 ASN A N 1
ATOM 749 C CA . ASN A 1 94 ? -5.937 7.825 -9.202 1.00 96.94 94 ASN A CA 1
ATOM 750 C C . ASN A 1 94 ? -7.022 6.748 -9.339 1.00 96.94 94 ASN A C 1
ATOM 752 O O . ASN A 1 94 ? -8.135 6.942 -8.847 1.00 96.94 94 ASN A O 1
ATOM 756 N N . ARG A 1 95 ? -6.722 5.601 -9.960 1.00 96.62 95 ARG A N 1
ATOM 757 C CA . ARG A 1 95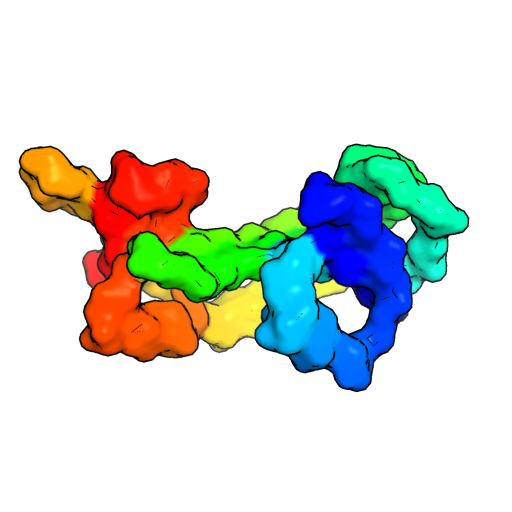 ? -7.651 4.458 -9.997 1.00 96.62 95 ARG A CA 1
ATOM 758 C C . ARG A 1 95 ? -7.912 3.905 -8.595 1.00 96.62 95 ARG A C 1
ATOM 760 O O . ARG A 1 95 ? -9.066 3.649 -8.264 1.00 96.62 95 ARG A O 1
ATOM 767 N N . LEU A 1 96 ? -6.878 3.786 -7.762 1.00 94.44 96 LEU A N 1
ATOM 768 C CA . LEU A 1 96 ? -7.018 3.371 -6.361 1.00 94.44 96 LEU A CA 1
ATOM 769 C C . LEU A 1 96 ? -7.810 4.399 -5.541 1.00 94.44 96 LEU A C 1
ATOM 771 O O . LEU A 1 96 ? -8.709 4.026 -4.788 1.00 94.44 96 LEU A O 1
ATOM 775 N N . ARG A 1 97 ? -7.568 5.700 -5.744 1.00 95.12 97 ARG A N 1
ATOM 776 C CA . ARG A 1 97 ? -8.345 6.779 -5.106 1.00 95.12 97 ARG A CA 1
ATOM 777 C C . ARG A 1 97 ? -9.833 6.695 -5.430 1.00 95.12 97 ARG A C 1
ATOM 779 O O . ARG A 1 97 ? -10.639 6.891 -4.534 1.00 95.12 97 ARG A O 1
ATOM 786 N N . LYS A 1 98 ? -10.202 6.367 -6.671 1.00 96.50 98 LYS A N 1
ATOM 787 C CA . LYS A 1 98 ? -11.609 6.186 -7.079 1.00 96.50 98 LYS A CA 1
ATOM 788 C C . LYS A 1 98 ? -12.277 4.958 -6.448 1.00 96.50 98 LYS A C 1
ATOM 790 O O . LYS A 1 98 ? -13.497 4.910 -6.376 1.00 96.50 98 LYS A O 1
ATOM 795 N N . ARG A 1 99 ? -11.492 3.975 -5.998 1.00 96.00 99 ARG A N 1
ATOM 796 C CA . ARG A 1 99 ? -11.965 2.745 -5.334 1.00 96.00 99 ARG A CA 1
ATOM 797 C C . ARG A 1 99 ? -11.879 2.807 -3.806 1.00 96.00 99 ARG A C 1
ATOM 799 O O . ARG A 1 99 ? -12.171 1.823 -3.136 1.00 96.00 99 ARG A O 1
ATOM 806 N N . THR A 1 100 ? -11.465 3.943 -3.257 1.00 96.12 100 THR A N 1
ATOM 807 C CA . THR A 1 100 ? -11.297 4.168 -1.818 1.00 96.12 100 THR A CA 1
ATOM 808 C C . THR A 1 100 ? -11.996 5.457 -1.412 1.00 96.12 100 THR A C 1
ATOM 810 O O . THR A 1 100 ? -12.174 6.366 -2.225 1.00 96.12 100 THR A O 1
ATOM 813 N N . ARG A 1 101 ? -12.378 5.567 -0.145 1.00 95.81 101 ARG A N 1
ATOM 814 C CA . ARG A 1 101 ? -12.960 6.784 0.430 1.00 95.81 101 ARG A CA 1
ATOM 815 C C . ARG A 1 101 ? -11.925 7.466 1.309 1.00 95.81 101 ARG A C 1
ATOM 817 O O . ARG A 1 101 ? -11.114 6.783 1.922 1.00 95.81 101 ARG A O 1
ATOM 824 N N . SER A 1 102 ? -11.906 8.793 1.316 1.00 94.62 102 SER A N 1
ATOM 825 C CA . SER A 1 102 ? -11.114 9.569 2.275 1.00 94.62 102 SER A CA 1
ATOM 826 C C . SER A 1 102 ? -11.872 9.740 3.581 1.00 94.62 102 SER A C 1
ATOM 828 O O . SER A 1 102 ? -13.100 9.781 3.563 1.00 94.62 102 SER A O 1
ATOM 830 N N . GLY A 1 103 ? -11.128 9.910 4.668 1.00 92.50 103 GLY A N 1
ATOM 831 C CA . GLY A 1 103 ? -11.668 10.285 5.967 1.00 92.50 103 GLY A CA 1
ATOM 832 C C . GLY A 1 103 ? -11.514 9.173 6.994 1.00 92.50 103 GLY A C 1
ATOM 833 O O . GLY A 1 103 ? -12.210 8.162 6.952 1.00 92.50 103 GLY A O 1
ATOM 834 N N . VAL A 1 104 ? -10.579 9.373 7.916 1.00 94.69 104 VAL A N 1
ATOM 835 C CA . VAL A 1 104 ? -10.313 8.489 9.053 1.00 94.69 104 VAL A CA 1
ATOM 836 C C . VAL A 1 104 ? -10.187 9.360 10.294 1.00 94.69 104 VAL A C 1
ATOM 838 O O . VAL A 1 104 ? -9.592 10.431 10.216 1.00 94.69 104 VAL A O 1
ATOM 841 N N . MET A 1 105 ? -10.717 8.919 11.425 1.00 95.44 105 MET A N 1
ATOM 842 C CA . MET A 1 105 ? -10.491 9.539 12.727 1.00 95.44 105 MET A CA 1
ATOM 843 C C . MET A 1 105 ? -9.454 8.732 13.492 1.00 95.44 105 MET A C 1
ATOM 845 O O . MET A 1 105 ? -9.621 7.529 13.668 1.00 95.44 105 MET A O 1
ATOM 849 N N . ALA A 1 106 ? -8.392 9.382 13.960 1.00 94.44 106 ALA A N 1
ATOM 850 C CA . ALA A 1 106 ? -7.483 8.792 14.932 1.00 94.44 106 ALA A CA 1
ATOM 851 C C . ALA A 1 106 ? -7.947 9.161 16.337 1.00 94.44 106 ALA A C 1
ATOM 853 O O . ALA A 1 106 ? -8.014 10.340 16.675 1.00 94.44 106 ALA A O 1
ATOM 854 N N . VAL A 1 107 ? -8.238 8.155 17.153 1.00 93.94 107 VAL A N 1
ATOM 855 C CA . VAL A 1 107 ? -8.678 8.306 18.539 1.00 93.94 107 VAL A CA 1
ATOM 856 C C . VAL A 1 107 ? -7.560 7.829 19.457 1.00 93.94 107 VAL A C 1
ATOM 858 O O . VAL A 1 107 ? -7.149 6.665 19.405 1.00 93.94 107 VAL A O 1
ATOM 861 N N . ASN A 1 108 ? -7.052 8.723 20.301 1.00 92.81 108 ASN A N 1
ATOM 862 C CA . ASN A 1 108 ? -6.122 8.350 21.357 1.00 92.81 108 ASN A CA 1
ATOM 863 C C . ASN A 1 108 ? -6.831 7.387 22.324 1.00 92.81 108 ASN A C 1
ATOM 865 O O . ASN A 1 108 ? -7.917 7.685 22.821 1.00 92.81 108 ASN A O 1
ATOM 869 N N . ARG A 1 109 ? -6.223 6.224 22.572 1.00 88.62 109 ARG A N 1
ATOM 870 C CA . ARG A 1 109 ? -6.823 5.162 23.392 1.00 88.62 109 ARG A CA 1
ATOM 871 C C . ARG A 1 109 ? -6.897 5.513 24.880 1.00 88.62 109 ARG A C 1
ATOM 873 O O . ARG A 1 109 ? -7.793 5.022 25.553 1.00 88.62 109 ARG A O 1
ATOM 880 N N . GLU A 1 110 ? -5.979 6.338 25.373 1.00 90.88 110 GLU A N 1
ATOM 881 C CA . GLU A 1 110 ? -5.883 6.730 26.782 1.00 90.88 110 GLU A CA 1
ATOM 882 C C . GLU A 1 110 ? -6.763 7.944 27.088 1.00 90.88 110 GLU A C 1
ATOM 884 O O . GLU A 1 110 ? -7.492 7.954 28.075 1.00 90.88 110 GLU A O 1
ATOM 889 N N . THR A 1 111 ? -6.717 8.969 26.232 1.00 93.00 111 THR A N 1
ATOM 890 C CA . THR A 1 111 ? -7.392 10.253 26.490 1.00 93.00 111 THR A CA 1
ATOM 891 C C . THR A 1 111 ? -8.736 10.397 25.782 1.00 93.00 111 THR A C 1
ATOM 893 O O . THR A 1 111 ? -9.486 11.322 26.082 1.00 93.00 111 THR A O 1
ATOM 896 N N . GLY A 1 112 ? -9.039 9.544 24.799 1.00 92.62 112 GLY A N 1
ATOM 897 C CA . GLY A 1 112 ? -10.236 9.651 23.956 1.00 92.62 112 GLY A CA 1
ATOM 898 C C . GLY A 1 112 ? -10.210 10.810 22.949 1.00 92.62 112 GLY A C 1
ATOM 899 O O . GLY A 1 112 ? -11.135 10.952 22.147 1.00 92.62 112 GLY A O 1
ATOM 900 N N . VAL A 1 113 ? -9.154 11.634 22.948 1.00 95.06 113 VAL A N 1
ATOM 901 C CA . VAL A 1 113 ? -9.010 12.759 22.015 1.00 95.06 113 VAL A CA 1
ATOM 902 C C . VAL A 1 113 ? -8.982 12.241 20.582 1.00 95.06 113 VAL A C 1
ATOM 904 O O . VAL A 1 113 ? -8.247 11.308 20.259 1.00 95.06 113 VAL A O 1
ATOM 907 N N . SER A 1 114 ? -9.778 12.873 19.721 1.00 93.88 114 SER A N 1
ATOM 908 C CA . SER A 1 114 ? -9.962 12.467 18.330 1.00 93.88 114 SER A CA 1
ATOM 909 C C . SER A 1 114 ? -9.411 13.520 17.370 1.00 93.88 114 SER A C 1
ATOM 911 O O . SER A 1 114 ? -9.687 14.708 17.524 1.00 93.88 114 SER A O 1
ATOM 913 N N . VAL A 1 115 ? -8.648 13.085 16.365 1.00 94.31 115 VAL A N 1
ATOM 914 C CA . VAL A 1 115 ? -8.048 13.949 15.338 1.00 94.31 115 VAL A CA 1
ATOM 915 C C . VAL A 1 115 ? -8.429 13.447 13.940 1.00 94.31 115 VAL A C 1
ATOM 917 O O . VAL A 1 115 ? -8.204 12.271 13.638 1.00 94.31 115 VAL A O 1
ATOM 920 N N . PRO A 1 116 ? -8.969 14.311 13.059 1.00 94.69 116 PRO A N 1
ATOM 921 C CA . PRO A 1 116 ? -9.308 13.923 11.696 1.00 94.69 116 PRO A CA 1
ATOM 922 C C . PRO A 1 116 ? -8.066 13.766 10.814 1.00 94.69 116 PRO A C 1
ATOM 924 O O . PRO A 1 116 ? -7.250 14.673 10.662 1.00 94.69 116 PRO A O 1
ATOM 927 N N . MET A 1 117 ? -7.975 12.623 10.143 1.00 92.31 117 MET A N 1
ATOM 928 C CA . MET A 1 117 ? -6.959 12.270 9.152 1.00 92.31 117 MET A CA 1
ATOM 929 C C . MET A 1 117 ? -7.569 12.300 7.745 1.00 92.31 117 MET A C 1
ATOM 931 O O . MET A 1 117 ? -7.749 11.278 7.082 1.00 92.31 117 MET A O 1
ATOM 935 N N . ARG A 1 118 ? -7.905 13.498 7.258 1.00 90.94 118 ARG A N 1
ATOM 936 C CA . ARG A 1 118 ? -8.654 13.689 5.996 1.00 90.94 118 ARG A CA 1
ATOM 937 C C . ARG A 1 118 ? -7.961 13.128 4.749 1.00 90.94 118 ARG A C 1
ATOM 939 O O . ARG A 1 118 ? -8.626 12.760 3.783 1.00 90.94 118 ARG A O 1
ATOM 946 N N . SER A 1 119 ? -6.630 13.069 4.746 1.00 89.62 119 SER A N 1
ATOM 947 C CA . SER A 1 119 ? -5.843 12.530 3.629 1.00 89.62 119 SER A CA 1
ATOM 948 C C . SER A 1 119 ? -5.793 11.000 3.606 1.00 89.62 119 SER A C 1
ATOM 950 O O . SER A 1 119 ? -5.496 10.421 2.557 1.00 89.62 119 SER A O 1
ATOM 952 N N . PHE A 1 120 ? -6.098 10.344 4.729 1.00 91.88 120 PHE A N 1
ATOM 953 C CA . PHE A 1 120 ? -6.092 8.892 4.827 1.00 91.88 120 PHE A CA 1
ATOM 954 C C . PHE A 1 120 ? -7.311 8.321 4.123 1.00 91.88 120 PHE A C 1
ATOM 956 O O . PHE A 1 120 ? -8.397 8.909 4.117 1.00 91.88 120 PHE A O 1
ATOM 963 N N . ARG A 1 121 ? -7.098 7.177 3.474 1.00 94.31 121 ARG A N 1
ATOM 964 C CA . ARG A 1 121 ? -8.115 6.524 2.661 1.00 94.31 121 ARG A CA 1
ATOM 965 C C . ARG A 1 121 ? -8.303 5.086 3.090 1.00 94.31 121 ARG A C 1
ATOM 967 O O . ARG A 1 121 ? -7.340 4.418 3.451 1.00 94.31 121 ARG A O 1
ATOM 974 N N . TYR A 1 122 ? -9.530 4.612 2.959 1.00 95.94 122 TYR A N 1
ATOM 975 C CA . TYR A 1 122 ? -9.912 3.242 3.256 1.00 95.94 122 TYR A CA 1
ATOM 976 C C . TYR A 1 122 ? -10.694 2.631 2.094 1.00 95.94 122 TYR A C 1
ATOM 978 O O . TYR A 1 122 ? -11.342 3.328 1.304 1.00 95.94 122 TYR A O 1
ATOM 986 N N . SER A 1 123 ? -10.593 1.313 1.950 1.00 95.88 123 SER A N 1
ATOM 987 C CA . SER A 1 123 ? -11.364 0.552 0.969 1.00 95.88 123 SER A CA 1
ATOM 988 C C . SER A 1 123 ? -12.730 0.155 1.546 1.00 95.88 123 SER A C 1
ATOM 990 O O . SER A 1 123 ? -12.883 0.093 2.768 1.00 95.88 123 SER A O 1
ATOM 992 N N . PRO A 1 124 ? -13.724 -0.170 0.699 1.00 95.81 124 PRO A N 1
ATOM 993 C CA . PRO A 1 124 ? -14.984 -0.746 1.168 1.00 95.81 124 PRO A CA 1
ATOM 994 C C . PRO A 1 124 ? -14.787 -2.004 2.025 1.00 95.81 124 PRO A C 1
ATOM 996 O O . PRO A 1 124 ? -15.460 -2.154 3.036 1.00 95.81 124 PRO A O 1
ATOM 999 N N . GLY A 1 125 ? -13.821 -2.861 1.670 1.00 95.56 125 GLY A N 1
ATOM 1000 C CA . GLY A 1 125 ? -13.493 -4.058 2.450 1.00 95.56 125 GLY A CA 1
ATOM 1001 C C . GLY A 1 125 ? -12.952 -3.738 3.846 1.00 95.56 125 GLY A C 1
ATOM 1002 O O . GLY A 1 125 ? -13.361 -4.372 4.808 1.00 95.56 125 GLY A O 1
ATOM 1003 N N . ALA A 1 126 ? -12.105 -2.711 3.984 1.00 96.38 126 ALA A N 1
ATOM 1004 C CA . ALA A 1 126 ? -11.632 -2.269 5.298 1.00 96.38 126 ALA A CA 1
ATOM 1005 C C . ALA A 1 126 ? -12.782 -1.744 6.173 1.00 96.38 126 ALA A C 1
ATOM 1007 O O . ALA A 1 126 ? -12.837 -2.049 7.359 1.00 96.38 126 ALA A O 1
ATOM 1008 N N . LYS A 1 127 ? -13.737 -1.007 5.582 1.00 96.88 127 LYS A N 1
ATOM 1009 C CA . LYS A 1 127 ? -14.924 -0.538 6.312 1.00 96.88 127 LYS A CA 1
ATOM 1010 C C . LYS A 1 127 ? -15.835 -1.686 6.740 1.00 96.88 127 LYS A C 1
ATOM 1012 O O . LYS A 1 127 ? -16.348 -1.641 7.848 1.00 96.88 127 LYS A O 1
ATOM 1017 N N . ALA A 1 128 ? -16.029 -2.690 5.886 1.00 96.81 128 ALA A N 1
ATOM 1018 C CA . ALA A 1 128 ? -16.800 -3.878 6.247 1.00 96.81 128 ALA A CA 1
ATOM 1019 C C . ALA A 1 128 ? -16.164 -4.600 7.446 1.00 96.81 128 ALA A C 1
ATOM 1021 O O . ALA A 1 128 ? -16.838 -4.826 8.441 1.00 96.81 128 ALA A O 1
ATOM 1022 N N . LEU A 1 129 ? -14.847 -4.829 7.402 1.00 97.00 129 LEU A N 1
ATOM 1023 C CA . LEU A 1 129 ? -14.112 -5.435 8.514 1.00 97.00 129 LEU A CA 1
ATOM 1024 C C . LEU A 1 129 ? -14.229 -4.617 9.807 1.00 97.00 129 LEU A C 1
ATOM 1026 O O . LEU A 1 129 ? -14.422 -5.186 10.875 1.00 97.00 129 LEU A O 1
ATOM 1030 N N . GLU A 1 130 ? -14.136 -3.289 9.726 1.00 96.94 130 GLU A N 1
ATOM 1031 C CA . GLU A 1 130 ? -14.332 -2.429 10.896 1.00 96.94 130 GLU A CA 1
ATOM 1032 C C . GLU A 1 130 ? -15.741 -2.565 11.492 1.00 96.94 130 GLU A C 1
ATOM 1034 O O . GLU A 1 130 ? -15.880 -2.652 12.710 1.00 96.94 130 GLU A O 1
ATOM 1039 N N . VAL A 1 131 ? -16.778 -2.595 10.648 1.00 96.31 131 VAL A N 1
ATOM 1040 C CA . VAL A 1 131 ? -18.170 -2.802 11.086 1.00 96.31 131 VAL A CA 1
ATOM 1041 C C . VAL A 1 131 ? -18.331 -4.157 11.779 1.00 96.31 131 VAL A C 1
ATOM 1043 O O . VAL A 1 131 ? -19.044 -4.241 12.776 1.00 96.31 131 VAL A O 1
ATOM 1046 N N . ASP A 1 132 ? -17.601 -5.173 11.321 1.00 96.81 132 ASP A N 1
ATOM 1047 C CA . ASP A 1 132 ? -17.549 -6.507 11.931 1.00 96.81 132 ASP A CA 1
ATOM 1048 C C . ASP A 1 132 ? -16.673 -6.561 13.204 1.00 96.81 132 ASP A C 1
ATOM 1050 O O . ASP A 1 132 ? -16.458 -7.627 13.780 1.00 96.81 132 ASP A O 1
ATOM 1054 N N . GLY A 1 133 ? -16.160 -5.417 13.671 1.00 96.19 133 GLY A N 1
ATOM 1055 C CA . GLY A 1 133 ? -15.398 -5.288 14.914 1.00 96.19 133 GLY A CA 1
ATOM 1056 C C . GLY A 1 133 ? -13.885 -5.466 14.769 1.00 96.19 133 GLY A C 1
ATOM 1057 O O . GLY A 1 133 ? -13.170 -5.445 15.773 1.00 96.19 133 GLY A O 1
ATOM 1058 N N . VAL A 1 134 ? -13.361 -5.609 13.548 1.00 97.25 134 VAL A N 1
ATOM 1059 C CA . VAL A 1 134 ? -11.913 -5.696 13.312 1.00 97.25 134 VAL A CA 1
ATOM 1060 C C . VAL A 1 134 ? -11.267 -4.332 13.540 1.00 97.25 134 VAL A C 1
ATOM 1062 O O . VAL A 1 134 ? -11.623 -3.337 12.909 1.00 97.25 134 VAL A O 1
ATOM 1065 N N . ALA A 1 135 ? -10.250 -4.281 14.401 1.00 96.19 135 ALA A N 1
ATOM 1066 C CA . ALA A 1 135 ? -9.511 -3.049 14.645 1.00 96.19 135 ALA A CA 1
ATOM 1067 C C . ALA A 1 135 ? -8.739 -2.596 13.393 1.00 96.19 135 ALA A C 1
ATOM 1069 O O . ALA A 1 135 ? -8.013 -3.374 12.773 1.00 96.19 135 ALA A O 1
ATOM 1070 N N . MET A 1 136 ? -8.856 -1.316 13.042 1.00 96.50 136 MET A N 1
ATOM 1071 C CA . MET A 1 136 ? -8.055 -0.695 11.988 1.00 96.50 136 MET A CA 1
ATOM 1072 C C . MET A 1 136 ? -6.746 -0.180 12.589 1.00 96.50 136 MET A C 1
ATOM 1074 O O . MET A 1 136 ? -6.755 0.677 13.479 1.00 96.50 136 MET A O 1
ATOM 1078 N N . LEU A 1 137 ? -5.619 -0.727 12.134 1.00 94.44 137 LEU A N 1
ATOM 1079 C CA . LEU A 1 137 ? -4.319 -0.491 12.750 1.00 94.44 137 LEU A CA 1
ATOM 1080 C C . LEU A 1 137 ? -3.532 0.601 12.009 1.00 94.44 137 LEU A C 1
ATOM 1082 O O . LEU A 1 137 ? -3.330 0.503 10.793 1.00 94.44 137 LEU A O 1
ATOM 1086 N N . PRO A 1 138 ? -3.032 1.622 12.727 1.00 90.56 138 PRO A N 1
ATOM 1087 C CA . PRO A 1 138 ? -2.087 2.578 12.171 1.00 90.56 138 PRO A CA 1
ATOM 1088 C C . PRO A 1 138 ? -0.702 1.921 12.003 1.00 90.56 138 PRO A C 1
ATOM 1090 O O . PRO A 1 138 ? -0.495 0.774 12.408 1.00 90.56 138 PRO A O 1
ATOM 1093 N N . PRO A 1 139 ? 0.296 2.643 11.467 1.00 84.44 139 PRO A N 1
ATOM 1094 C CA . PRO A 1 139 ? 1.646 2.103 11.276 1.00 84.44 139 PRO A CA 1
ATOM 1095 C C . PRO A 1 139 ? 2.316 1.628 12.574 1.00 84.44 139 PRO A C 1
ATOM 1097 O O . PRO A 1 139 ? 3.187 0.768 12.536 1.00 84.44 139 PRO A O 1
ATOM 1100 N N . GLN A 1 140 ? 1.896 2.166 13.724 1.00 87.75 140 GLN A N 1
ATOM 1101 C CA . GLN A 1 140 ? 2.364 1.764 15.055 1.00 87.75 140 GLN A CA 1
ATOM 1102 C C . GLN A 1 140 ? 1.714 0.461 15.565 1.00 87.75 140 GLN A C 1
ATOM 1104 O O . GLN A 1 140 ? 2.035 -0.000 16.659 1.00 87.75 140 GLN A O 1
ATOM 1109 N N . GLY A 1 141 ? 0.791 -0.135 14.805 1.00 88.88 141 GLY A N 1
ATOM 1110 C CA . GLY A 1 141 ? 0.074 -1.347 15.193 1.00 88.88 141 GLY A CA 1
ATOM 1111 C C . GLY A 1 141 ? -0.920 -1.119 16.336 1.00 88.88 141 GLY A C 1
ATOM 1112 O O . GLY A 1 141 ? -1.474 -0.030 16.497 1.00 88.88 141 GLY A O 1
ATOM 1113 N N . ALA A 1 142 ? -1.147 -2.158 17.144 1.00 88.81 142 ALA A N 1
ATOM 1114 C CA . ALA A 1 142 ? -2.134 -2.154 18.230 1.00 88.81 142 ALA A CA 1
ATOM 1115 C C . ALA A 1 142 ? -1.850 -1.123 19.339 1.00 88.81 142 ALA A C 1
ATOM 1117 O O . ALA A 1 142 ? -2.778 -0.697 20.023 1.00 88.81 142 ALA A O 1
ATOM 1118 N N . ASN A 1 143 ? -0.595 -0.689 19.473 1.00 89.38 143 ASN A N 1
ATOM 1119 C CA . ASN A 1 143 ? -0.175 0.326 20.443 1.00 89.38 143 ASN A CA 1
ATOM 1120 C C . ASN A 1 143 ? -0.455 1.761 19.965 1.00 89.38 143 ASN A C 1
ATOM 1122 O O . ASN A 1 143 ? -0.287 2.711 20.723 1.00 89.38 143 ASN A O 1
ATOM 1126 N N . GLY A 1 144 ? -0.843 1.936 18.700 1.00 89.88 144 GLY A N 1
ATOM 1127 C CA . GLY A 1 144 ? -1.193 3.236 18.144 1.00 89.88 144 GLY A CA 1
ATOM 1128 C C . GLY A 1 144 ? -2.618 3.692 18.488 1.00 89.88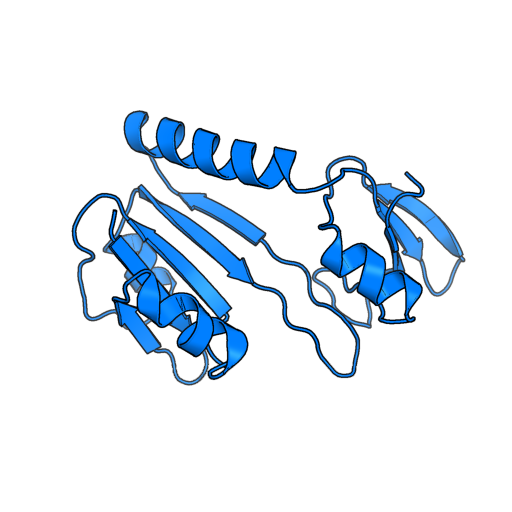 144 GLY A C 1
ATOM 1129 O O . GLY A 1 144 ? -3.380 2.979 19.155 1.00 89.88 144 GLY A O 1
ATOM 1130 N N . PRO A 1 145 ? -3.021 4.878 17.995 1.00 91.81 145 PRO A N 1
ATOM 1131 C CA . PRO A 1 145 ? -4.405 5.326 18.104 1.00 91.81 145 PRO A CA 1
ATOM 1132 C C . PRO A 1 145 ? -5.363 4.306 17.478 1.00 91.81 145 PRO A C 1
ATOM 1134 O O . PRO A 1 145 ? -5.028 3.620 16.511 1.00 91.81 145 PRO A O 1
ATOM 1137 N N . ARG A 1 146 ? -6.582 4.222 18.013 1.00 92.06 146 ARG A N 1
ATOM 1138 C CA . ARG A 1 146 ? -7.664 3.499 17.343 1.00 92.06 146 ARG A CA 1
ATOM 1139 C C . ARG A 1 146 ? -8.090 4.313 16.126 1.00 92.06 146 ARG A C 1
ATOM 1141 O O . ARG A 1 146 ? -8.346 5.506 16.261 1.00 92.06 146 ARG A O 1
ATOM 1148 N N . LEU A 1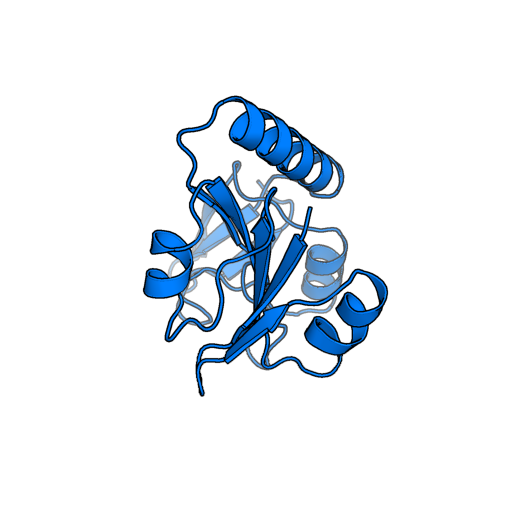 147 ? -8.166 3.682 14.961 1.00 94.94 147 LEU A N 1
ATOM 1149 C CA . LEU A 1 147 ? -8.679 4.331 13.761 1.00 94.94 147 LEU A CA 1
ATOM 1150 C C . LEU A 1 147 ? -10.167 4.013 13.597 1.00 94.94 147 LEU A C 1
ATOM 1152 O O . LEU A 1 147 ? -10.546 2.854 13.745 1.00 94.94 147 LEU A O 1
ATOM 1156 N N . THR A 1 148 ? -10.964 5.032 13.274 1.00 94.56 148 THR A N 1
ATOM 1157 C CA . THR A 1 148 ? -12.368 4.881 12.870 1.00 94.56 148 THR A CA 1
ATOM 1158 C C . THR A 1 148 ? -12.570 5.405 11.446 1.00 94.56 148 THR A C 1
ATOM 1160 O O . THR A 1 148 ? -12.148 6.519 11.125 1.00 94.56 148 THR A O 1
ATOM 1163 N N . LEU A 1 149 ? -13.184 4.623 10.559 1.00 94.38 149 LEU A N 1
ATOM 1164 C CA . LEU A 1 149 ? -13.317 4.932 9.134 1.00 94.38 149 LEU A CA 1
ATOM 1165 C C . LEU A 1 149 ? -14.626 5.675 8.828 1.00 94.38 149 LEU A C 1
ATOM 1167 O O . LEU A 1 149 ? -15.712 5.179 9.115 1.00 94.38 149 LEU A O 1
ATOM 1171 N N . GLY A 1 150 ? -14.546 6.811 8.131 1.00 82.94 150 GLY A N 1
ATOM 1172 C CA . GLY A 1 150 ? -15.722 7.549 7.644 1.00 82.94 150 GLY A CA 1
ATOM 1173 C C . GLY A 1 150 ? -16.255 8.666 8.547 1.00 82.94 150 GLY A C 1
ATOM 1174 O O . GLY A 1 150 ? -17.197 9.331 8.129 1.00 82.94 150 GLY A O 1
ATOM 1175 N N . ASP A 1 151 ? -15.624 8.925 9.694 1.00 64.50 151 ASP A N 1
ATOM 1176 C CA . ASP A 1 151 ? -16.079 9.921 10.683 1.00 64.50 151 ASP A CA 1
ATOM 1177 C C . ASP A 1 151 ? -15.314 11.270 10.633 1.00 64.50 151 ASP A C 1
ATOM 1179 O O . ASP A 1 151 ? -15.303 12.002 11.621 1.00 64.50 151 ASP A O 1
ATOM 1183 N N . ALA A 1 152 ? -14.625 11.598 9.526 1.00 54.44 152 ALA A N 1
ATOM 1184 C CA . ALA A 1 152 ? -13.652 12.712 9.450 1.00 54.44 152 ALA A CA 1
ATOM 1185 C C . ALA A 1 152 ? -14.039 13.903 8.560 1.00 54.44 152 ALA A C 1
ATOM 1187 O O . ALA A 1 152 ? -14.737 13.682 7.547 1.00 54.44 152 ALA A O 1
#

Secondary structure (DSSP, 8-state):
-EEEEEEETTEEEEEE-GGGHHIIIIISTT--EEEEESSPPP---SSHHHHHHHSTT-EEEEPPPEETTEEPPPEEEE--S-HHHHHHHHHHHHHHHHTSEEEEEEE-TTT--EEEEEEEEE-HHHHHHHHTTPPBP-TTGGGSPEEEES--